Protein AF-A0AAD7DR30-F1 (afdb_monomer_lite)

pLDDT: mean 77.37, std 21.27, range [30.77, 96.94]

Sequence (152 aa):
MSRRKIGWQSLSQVSVSVSPSNRWGGRRESELGVVRLGVTQCRIGHCFTGEYYSQFVPSENVDCPCGEAFQTCEHLLRECPQYEDQRHVLEAVSRVISLPEILGTKEGITALAEFLETSGAFTKTGKPRRPLDLPFFEDEDEPEDSDDDGDG

Secondary structure (DSSP, 8-state):
----------------------TTTT--HHHHHHHHHHHHHHHHT-SSSHHHHHHH-TTS--S-TTS-SS--HHHHHHT-GGGHHHHHHHHTT-TT--HHHHHHSHHHHHHHHHHHHHH-TTSTTSSPPPP-----GGGSPPP---------

Organism: NCBI:txid1033252

Radius of gyration: 25.51 Å; chains: 1; bounding box: 116×46×48 Å

Structure (mmCIF, N/CA/C/O backbone):
data_AF-A0AAD7DR30-F1
#
_entry.id   AF-A0AAD7DR30-F1
#
loop_
_atom_site.group_PDB
_atom_site.id
_atom_site.type_symbol
_atom_site.label_atom_id
_atom_site.label_alt_id
_atom_site.label_comp_id
_atom_site.label_asym_id
_atom_site.label_entity_id
_atom_site.label_seq_id
_atom_site.pdbx_PDB_ins_code
_atom_site.Cartn_x
_atom_site.Cartn_y
_atom_site.Cartn_z
_atom_site.occupancy
_atom_site.B_iso_or_equiv
_atom_site.auth_seq_id
_atom_site.auth_comp_id
_atom_site.auth_asym_id
_atom_site.auth_atom_id
_atom_site.pdbx_PDB_model_num
ATOM 1 N N . MET A 1 1 ? -53.608 33.792 34.279 1.00 43.19 1 MET A N 1
ATOM 2 C CA . MET A 1 1 ? -53.120 33.631 32.891 1.00 43.19 1 MET A CA 1
ATOM 3 C C . MET A 1 1 ? -51.732 33.008 32.922 1.00 43.19 1 MET A C 1
ATOM 5 O O . MET A 1 1 ? -50.940 33.320 33.800 1.00 43.19 1 MET A O 1
ATOM 9 N N . SER A 1 2 ? -51.539 32.018 32.059 1.00 43.47 2 SER A N 1
ATOM 10 C CA . SER A 1 2 ? -50.636 30.874 32.211 1.00 43.47 2 SER A CA 1
ATOM 11 C C . SER A 1 2 ? -49.151 31.192 31.981 1.00 43.47 2 SER A C 1
ATOM 13 O O . SER A 1 2 ? -48.791 31.792 30.970 1.00 43.47 2 SER A O 1
ATOM 15 N N . ARG A 1 3 ? -48.286 30.729 32.898 1.00 41.59 3 ARG A N 1
ATOM 16 C CA . ARG A 1 3 ? -46.830 30.625 32.707 1.00 41.59 3 ARG A CA 1
ATOM 17 C C . ARG A 1 3 ? -46.555 29.410 31.817 1.00 41.59 3 ARG A C 1
ATOM 19 O O . ARG A 1 3 ? -46.785 28.282 32.246 1.00 41.59 3 ARG A O 1
ATOM 26 N N . ARG A 1 4 ? -46.061 29.617 30.593 1.00 45.84 4 ARG A N 1
ATOM 27 C CA . ARG A 1 4 ? -45.653 28.516 29.705 1.00 45.84 4 ARG A CA 1
ATOM 28 C C . ARG A 1 4 ? -44.224 28.081 30.030 1.00 45.84 4 ARG A C 1
ATOM 30 O O . ARG A 1 4 ? -43.289 28.867 29.931 1.00 45.84 4 ARG A O 1
ATOM 37 N N . LYS A 1 5 ? -44.100 26.828 30.467 1.00 41.34 5 LYS A N 1
ATOM 38 C CA . LYS A 1 5 ? -42.852 26.107 30.730 1.00 41.34 5 LYS A CA 1
ATOM 39 C C . LYS A 1 5 ? -42.252 25.586 29.411 1.00 41.34 5 LYS A C 1
ATOM 41 O O . LYS A 1 5 ? -42.970 24.998 28.613 1.00 41.34 5 LYS A O 1
ATOM 46 N N . ILE A 1 6 ? -40.955 25.861 29.237 1.00 40.88 6 ILE A N 1
ATOM 47 C CA . ILE A 1 6 ? -39.863 25.050 28.652 1.00 40.88 6 ILE A CA 1
ATOM 48 C C . ILE A 1 6 ? -40.205 23.766 27.872 1.00 40.88 6 ILE A C 1
ATOM 50 O O . ILE A 1 6 ? -40.886 22.880 28.374 1.00 40.88 6 ILE A O 1
ATOM 54 N N . GLY A 1 7 ? -39.541 23.609 26.721 1.00 31.97 7 GLY A N 1
ATOM 55 C CA . GLY A 1 7 ? -39.350 22.333 26.031 1.00 31.97 7 GLY A CA 1
ATOM 56 C C . GLY A 1 7 ? -38.048 22.344 25.227 1.00 31.97 7 GLY A C 1
ATOM 57 O O . GLY A 1 7 ? -38.059 22.658 24.042 1.00 31.97 7 GLY A O 1
ATOM 58 N N . TRP A 1 8 ? -36.926 22.042 25.884 1.00 33.72 8 TRP A N 1
ATOM 59 C CA . TRP A 1 8 ? -35.663 21.716 25.217 1.00 33.72 8 TRP A CA 1
ATOM 60 C C . TRP A 1 8 ? -35.778 20.281 24.710 1.00 33.72 8 TRP A C 1
ATOM 62 O O . TRP A 1 8 ? -35.872 19.353 25.513 1.00 33.72 8 TRP A O 1
ATOM 72 N N . GLN A 1 9 ? -35.841 20.094 23.393 1.00 44.81 9 GLN A N 1
ATOM 73 C CA . GLN A 1 9 ? -35.833 18.755 22.818 1.00 44.81 9 GLN A CA 1
ATOM 74 C C . GLN A 1 9 ? -34.397 18.233 22.791 1.00 44.81 9 GLN A C 1
ATOM 76 O O . GLN A 1 9 ? -33.482 18.862 22.265 1.00 44.81 9 GLN A O 1
ATOM 81 N N . SER A 1 10 ? -34.245 17.092 23.452 1.00 41.50 10 SER A N 1
ATOM 82 C CA . SER A 1 10 ? -33.048 16.278 23.579 1.00 41.50 10 SER A CA 1
ATOM 83 C C . SER A 1 10 ? -32.595 15.798 22.199 1.00 41.50 10 SER A C 1
ATOM 85 O O . SER A 1 10 ? -33.320 15.065 21.531 1.00 41.50 10 SER A O 1
ATOM 87 N N . LEU A 1 11 ? -31.398 16.209 21.773 1.00 41.94 11 LEU A N 1
ATOM 88 C CA . LEU A 1 11 ? -30.670 15.505 20.724 1.00 41.94 11 LEU A CA 1
ATOM 89 C C . LEU A 1 11 ? -29.967 14.327 21.391 1.00 41.94 11 LEU A C 1
ATOM 91 O O . LEU A 1 11 ? -29.045 14.492 22.192 1.00 41.94 11 LEU A O 1
ATOM 95 N N . SER A 1 12 ? -30.485 13.142 21.099 1.00 41.69 12 SER A N 1
ATOM 96 C CA . SER A 1 12 ? -29.926 11.852 21.463 1.00 41.69 12 SER A CA 1
ATOM 97 C C . SER A 1 12 ? -28.476 11.760 20.991 1.00 41.69 12 SER A C 1
ATOM 99 O O . SER A 1 12 ? -28.168 11.863 19.805 1.00 41.69 12 SER A O 1
ATOM 101 N N . GLN A 1 13 ? -27.580 11.563 21.954 1.00 37.16 13 GLN A N 1
ATOM 102 C CA . GLN A 1 13 ? -26.194 11.195 21.714 1.00 37.16 13 GLN A CA 1
ATOM 103 C C . GLN A 1 13 ? -26.173 9.839 21.005 1.00 37.16 13 GLN A C 1
ATOM 105 O O . GLN A 1 13 ? -26.559 8.823 21.581 1.00 37.16 13 GLN A O 1
ATOM 110 N N . VAL A 1 14 ? -25.723 9.818 19.752 1.00 36.53 14 VAL A N 1
ATOM 111 C CA . VAL A 1 14 ? -25.289 8.582 19.103 1.00 36.53 14 VAL A CA 1
ATOM 112 C C . VAL A 1 14 ? -23.902 8.283 19.662 1.00 36.53 14 VAL A C 1
ATOM 114 O O . VAL A 1 14 ? -22.917 8.913 19.285 1.00 36.53 14 VAL A O 1
ATOM 117 N N . SER A 1 15 ? -23.830 7.375 20.630 1.00 33.94 15 SER A N 1
ATOM 118 C CA . SER A 1 15 ? -22.567 6.887 21.173 1.00 33.94 15 SER A CA 1
ATOM 119 C C . SER A 1 15 ? -21.902 5.979 20.138 1.00 33.94 15 SER A C 1
ATOM 121 O O . SER A 1 15 ? -22.250 4.804 20.024 1.00 33.94 15 SER A O 1
ATOM 123 N N . VAL A 1 16 ? -20.959 6.521 19.368 1.00 37.06 16 VAL A N 1
ATOM 124 C CA . VAL A 1 16 ? -20.042 5.708 18.564 1.00 37.06 16 VAL A CA 1
ATOM 125 C C . VAL A 1 16 ? -19.016 5.131 19.533 1.00 37.06 16 VAL A C 1
ATOM 127 O O . VAL A 1 16 ? -18.155 5.841 20.049 1.00 37.06 16 VAL A O 1
ATOM 130 N N . SER A 1 17 ? -19.158 3.850 19.857 1.00 30.77 17 SER A N 1
ATOM 131 C CA . SER A 1 17 ? -18.206 3.122 20.689 1.00 30.77 17 SER A CA 1
ATOM 132 C C . SER A 1 17 ? -16.926 2.879 19.891 1.00 30.77 17 SER A C 1
ATOM 134 O O . SER A 1 17 ? -16.829 1.904 19.149 1.00 30.77 17 SER A O 1
ATOM 136 N N . VAL A 1 18 ? -15.947 3.771 20.028 1.00 41.69 18 VAL A N 1
ATOM 137 C CA . VAL A 1 18 ? -14.575 3.513 19.581 1.00 41.69 18 VAL A CA 1
ATOM 138 C C . VAL A 1 18 ? -13.897 2.696 20.677 1.00 41.69 18 VAL A C 1
ATOM 140 O O . VAL A 1 18 ? -13.653 3.195 21.775 1.00 41.69 18 VAL A O 1
ATOM 143 N N . SER A 1 19 ? -13.644 1.417 20.407 1.00 40.09 19 SER A N 1
ATOM 144 C CA . SER A 1 19 ? -12.843 0.568 21.287 1.00 40.09 19 SER A CA 1
ATOM 145 C C . SER A 1 19 ? -11.403 1.098 21.326 1.00 40.09 19 SER A C 1
ATOM 147 O O . SER A 1 19 ? -10.767 1.169 20.275 1.00 40.09 19 SER A O 1
ATOM 149 N N . PRO A 1 20 ? -10.841 1.444 22.499 1.00 39.66 20 PRO A N 1
ATOM 150 C CA . PRO A 1 20 ? -9.435 1.797 22.604 1.00 39.66 20 PRO A CA 1
ATOM 151 C C . PRO A 1 20 ? -8.626 0.500 22.570 1.00 39.66 20 PRO A C 1
ATOM 153 O O . PRO A 1 20 ? -8.438 -0.168 23.588 1.00 39.66 20 PRO A O 1
ATOM 156 N N . SER A 1 21 ? -8.164 0.097 21.390 1.00 43.03 21 SER A N 1
ATOM 157 C CA . SER A 1 21 ? -7.196 -0.987 21.272 1.00 43.03 21 SER A CA 1
ATOM 158 C C . SER A 1 21 ? -5.831 -0.487 21.751 1.00 43.03 21 SER A C 1
ATOM 160 O O . SER A 1 21 ? -4.967 -0.114 20.959 1.00 43.03 21 SER A O 1
ATOM 162 N N . ASN A 1 22 ? -5.599 -0.531 23.064 1.00 41.91 22 ASN A N 1
ATOM 163 C CA . ASN A 1 22 ? -4.266 -0.438 23.670 1.00 41.91 22 ASN A CA 1
ATOM 164 C C . ASN A 1 22 ? -3.448 -1.722 23.395 1.00 41.91 22 ASN A C 1
ATOM 166 O O . ASN A 1 22 ? -2.828 -2.295 24.285 1.00 41.91 22 ASN A O 1
ATOM 170 N N . ARG A 1 23 ? -3.432 -2.186 22.139 1.00 48.94 23 ARG A N 1
ATOM 171 C CA . ARG A 1 23 ? -2.705 -3.369 21.648 1.00 48.94 23 ARG A CA 1
ATOM 172 C C . ARG A 1 23 ? -1.251 -3.016 21.295 1.00 48.94 23 ARG A C 1
ATOM 174 O O . ARG A 1 23 ? -0.713 -3.453 20.290 1.00 48.94 23 ARG A O 1
ATOM 181 N N . TRP A 1 24 ? -0.616 -2.154 22.084 1.00 48.44 24 TRP A N 1
ATOM 182 C CA . TRP A 1 24 ? 0.794 -1.779 21.892 1.00 48.44 24 TRP A CA 1
ATOM 183 C C . TRP A 1 24 ? 1.658 -2.132 23.109 1.00 48.44 24 TRP A C 1
ATOM 185 O O . TRP A 1 24 ? 2.875 -2.184 22.987 1.00 48.44 24 TRP A O 1
ATOM 195 N N . GLY A 1 25 ? 1.048 -2.447 24.258 1.00 40.88 25 GLY A N 1
ATOM 196 C CA . GLY A 1 25 ? 1.732 -2.649 25.543 1.00 40.88 25 GLY A CA 1
ATOM 197 C C . GLY A 1 25 ? 2.497 -3.967 25.722 1.00 40.88 25 GLY A C 1
ATOM 198 O O . GLY A 1 25 ? 2.721 -4.364 26.858 1.00 40.88 25 GLY A O 1
ATOM 199 N N . GLY A 1 26 ? 2.873 -4.661 24.645 1.00 46.50 26 GLY A N 1
ATOM 200 C CA . GLY A 1 26 ? 3.580 -5.948 24.735 1.00 46.50 26 GLY A CA 1
ATOM 201 C C . GLY A 1 26 ? 4.488 -6.285 23.552 1.00 46.50 26 GLY A C 1
ATOM 202 O O . GLY A 1 26 ? 4.881 -7.439 23.418 1.00 46.50 26 GLY A O 1
ATOM 203 N N . ARG A 1 27 ? 4.793 -5.321 22.672 1.00 55.84 27 ARG A N 1
ATOM 204 C CA . ARG A 1 27 ? 5.638 -5.557 21.490 1.00 55.84 27 ARG A CA 1
ATOM 205 C C . ARG A 1 27 ? 7.107 -5.270 21.771 1.00 55.84 27 ARG A C 1
ATOM 207 O O . ARG A 1 27 ? 7.426 -4.317 22.478 1.00 55.84 27 ARG A O 1
ATOM 214 N N . ARG A 1 28 ? 7.990 -6.066 21.160 1.00 50.91 28 ARG A N 1
ATOM 215 C CA . ARG A 1 28 ? 9.426 -5.765 21.110 1.00 50.91 28 ARG A CA 1
ATOM 216 C C . ARG A 1 28 ? 9.640 -4.548 20.213 1.00 50.91 28 ARG A C 1
ATOM 218 O O . ARG A 1 28 ? 9.017 -4.424 19.161 1.00 50.91 28 ARG A O 1
ATOM 225 N N . GLU A 1 29 ? 10.526 -3.649 20.620 1.00 47.47 29 GLU A N 1
ATOM 226 C CA . GLU A 1 29 ? 10.793 -2.385 19.920 1.00 47.47 29 GLU A CA 1
ATOM 227 C C . GLU A 1 29 ? 11.233 -2.591 18.456 1.00 47.47 29 GLU A C 1
ATOM 229 O O . GLU A 1 29 ? 10.868 -1.816 17.570 1.00 47.47 29 GLU A O 1
ATOM 234 N N . SER A 1 30 ? 11.905 -3.711 18.174 1.00 48.28 30 SER A N 1
ATOM 235 C CA . SER A 1 30 ? 12.308 -4.134 16.828 1.00 48.28 30 SER A CA 1
ATOM 236 C C . SER A 1 30 ? 11.130 -4.417 15.881 1.00 48.28 30 SER A C 1
ATOM 238 O O . SER A 1 30 ? 11.215 -4.109 14.691 1.00 48.28 30 SER A O 1
ATOM 240 N N . GLU A 1 31 ? 10.006 -4.938 16.387 1.00 50.12 31 GLU A N 1
ATOM 241 C CA . GLU A 1 31 ? 8.788 -5.196 15.599 1.00 50.12 31 GLU A CA 1
ATOM 242 C C . GLU A 1 31 ? 8.057 -3.884 15.267 1.00 50.12 31 GLU A C 1
ATOM 244 O O . GLU A 1 31 ? 7.528 -3.713 14.167 1.00 50.12 31 GLU A O 1
ATOM 249 N N . LEU A 1 32 ? 8.117 -2.902 16.174 1.00 59.28 32 LEU A N 1
ATOM 250 C CA . LEU A 1 32 ? 7.584 -1.554 15.955 1.00 59.28 32 LEU A CA 1
ATOM 251 C C . LEU A 1 32 ? 8.415 -0.756 14.935 1.00 59.28 32 LEU A C 1
ATOM 253 O O . LEU A 1 32 ? 7.856 0.031 14.166 1.00 59.28 32 LEU A O 1
ATOM 257 N N . GLY A 1 33 ? 9.735 -0.968 14.897 1.00 61.00 33 GLY A N 1
ATOM 258 C CA . GLY A 1 33 ? 10.649 -0.270 13.988 1.00 61.00 33 GLY A CA 1
ATOM 259 C C . GLY A 1 33 ? 10.380 -0.553 12.506 1.00 61.00 33 GLY A C 1
ATOM 260 O O . GLY A 1 33 ? 10.335 0.371 11.693 1.00 61.00 33 GLY A O 1
ATOM 261 N N . VAL A 1 34 ? 10.130 -1.816 12.146 1.00 60.44 34 VAL A N 1
ATOM 262 C CA . VAL A 1 34 ? 9.906 -2.232 10.748 1.00 60.44 34 VAL A CA 1
ATOM 263 C C . VAL A 1 34 ? 8.564 -1.731 10.215 1.00 60.44 34 VAL A C 1
ATOM 265 O O . VAL A 1 34 ? 8.488 -1.241 9.087 1.00 60.44 34 VAL A O 1
ATOM 268 N N . VAL A 1 35 ? 7.511 -1.808 11.030 1.00 67.06 35 VAL A N 1
ATOM 269 C CA . VAL A 1 35 ? 6.176 -1.321 10.659 1.00 67.06 35 VAL A CA 1
ATOM 270 C C . VAL A 1 35 ? 6.188 0.201 10.492 1.00 67.06 35 VAL A C 1
ATOM 272 O O . VAL A 1 35 ? 5.663 0.731 9.511 1.00 67.06 35 VAL A O 1
ATOM 275 N N . ARG A 1 36 ? 6.878 0.917 11.390 1.00 75.62 36 ARG A N 1
ATOM 276 C CA . ARG A 1 36 ? 7.064 2.371 11.288 1.00 75.62 36 ARG A CA 1
ATOM 277 C C . ARG A 1 36 ? 7.852 2.771 10.039 1.00 75.62 36 ARG A C 1
ATOM 279 O O . ARG A 1 36 ? 7.515 3.767 9.390 1.00 75.62 36 ARG A O 1
ATOM 286 N N . LEU A 1 37 ? 8.872 1.991 9.679 1.00 81.44 37 LEU A N 1
ATOM 287 C CA . LEU A 1 37 ? 9.608 2.188 8.436 1.00 81.44 37 LEU A CA 1
ATOM 288 C C . LEU A 1 37 ? 8.689 1.980 7.228 1.00 81.44 37 LEU A C 1
ATOM 290 O O . LEU A 1 37 ? 8.637 2.858 6.375 1.00 81.44 37 LEU A O 1
ATOM 294 N N . GLY A 1 38 ? 7.913 0.892 7.185 1.00 85.31 38 GLY A N 1
ATOM 295 C CA . GLY A 1 38 ? 6.985 0.589 6.088 1.00 85.31 38 GLY A CA 1
ATOM 296 C C . GLY A 1 38 ? 5.975 1.707 5.813 1.00 85.31 38 GLY A C 1
ATOM 297 O O . GLY A 1 38 ? 5.814 2.121 4.667 1.00 85.31 38 GLY A O 1
ATOM 2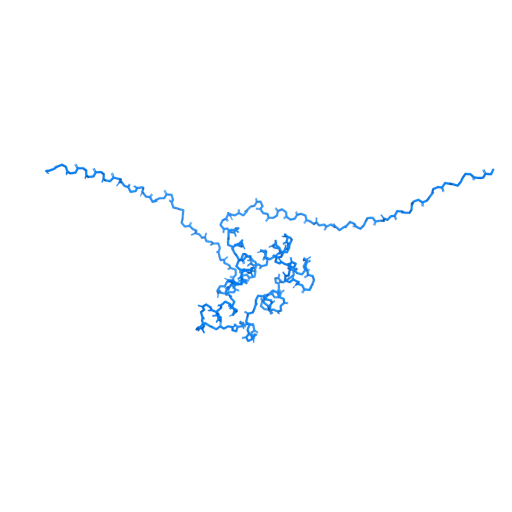98 N N . VAL A 1 39 ? 5.371 2.273 6.863 1.00 90.56 39 VAL A N 1
ATOM 299 C CA . VAL A 1 39 ? 4.485 3.446 6.739 1.00 90.56 39 VAL A CA 1
ATOM 300 C C . VAL A 1 39 ? 5.228 4.639 6.136 1.00 90.56 39 VAL A C 1
ATOM 302 O O . VAL A 1 39 ? 4.713 5.312 5.244 1.00 90.56 39 VAL A O 1
ATOM 305 N N . THR A 1 40 ? 6.443 4.913 6.614 1.00 91.38 40 THR A N 1
ATOM 306 C CA . THR A 1 40 ? 7.252 6.034 6.116 1.00 91.38 40 THR A CA 1
ATOM 307 C C . THR A 1 40 ? 7.581 5.847 4.639 1.00 91.38 40 THR A C 1
ATOM 309 O O . THR A 1 40 ? 7.333 6.762 3.860 1.00 91.38 40 THR A O 1
ATOM 312 N N . GLN A 1 41 ? 8.052 4.656 4.249 1.00 90.88 41 GLN A N 1
ATOM 313 C CA . GLN A 1 41 ? 8.356 4.310 2.857 1.00 90.88 41 GLN A CA 1
ATOM 314 C C . GLN A 1 41 ? 7.125 4.476 1.955 1.00 90.88 41 GLN A C 1
ATOM 316 O O . GLN A 1 41 ? 7.248 5.024 0.861 1.00 90.88 41 GLN A O 1
ATOM 321 N N . CYS A 1 42 ? 5.935 4.096 2.437 1.00 90.94 42 CYS A N 1
ATOM 322 C CA . CYS A 1 42 ? 4.687 4.227 1.681 1.00 90.94 42 CYS A CA 1
ATOM 323 C C . CYS A 1 42 ? 4.357 5.688 1.378 1.00 90.94 42 CYS A C 1
ATOM 325 O O . CYS A 1 42 ? 3.909 6.003 0.279 1.00 90.94 42 CYS A O 1
ATOM 327 N N . ARG A 1 43 ? 4.610 6.592 2.329 1.00 91.44 43 ARG A N 1
ATOM 328 C CA . ARG A 1 43 ? 4.342 8.027 2.155 1.00 91.44 43 ARG A CA 1
ATOM 329 C C . ARG A 1 43 ? 5.288 8.703 1.170 1.00 91.44 43 ARG A C 1
ATOM 331 O O . ARG A 1 43 ? 4.890 9.679 0.546 1.00 91.44 43 ARG A O 1
ATOM 338 N N . ILE A 1 44 ? 6.521 8.217 1.059 1.00 90.31 44 ILE A N 1
ATOM 339 C CA . ILE A 1 44 ? 7.543 8.802 0.179 1.00 90.31 44 ILE A CA 1
ATOM 340 C C . ILE A 1 44 ? 7.706 8.042 -1.145 1.00 90.31 44 ILE A C 1
ATOM 342 O O . ILE A 1 44 ? 8.545 8.423 -1.950 1.00 90.31 44 ILE A O 1
ATOM 346 N N . GLY A 1 45 ? 6.936 6.973 -1.378 1.00 87.88 45 GLY A N 1
ATOM 347 C CA . GLY A 1 45 ? 7.026 6.174 -2.606 1.00 87.88 45 GLY A CA 1
ATOM 348 C C . GLY A 1 45 ? 8.277 5.291 -2.700 1.00 87.88 45 GLY A C 1
ATOM 349 O O . GLY A 1 45 ? 8.672 4.903 -3.793 1.00 87.88 45 GLY A O 1
ATOM 350 N N . HIS A 1 46 ? 8.903 4.954 -1.570 1.00 90.25 46 HIS A N 1
ATOM 351 C CA . HIS A 1 46 ? 10.093 4.090 -1.507 1.00 90.25 46 HIS A CA 1
ATOM 352 C C . HIS A 1 46 ? 9.773 2.663 -1.020 1.00 90.25 46 HIS A C 1
ATOM 354 O O . HIS A 1 46 ? 10.615 1.941 -0.484 1.00 90.25 46 HIS A O 1
ATOM 360 N N . CYS A 1 47 ? 8.523 2.240 -1.185 1.00 90.00 47 CYS A N 1
ATOM 361 C CA . CYS A 1 47 ? 8.119 0.857 -0.970 1.00 90.00 47 CYS A CA 1
ATOM 362 C C . CYS A 1 47 ? 8.613 -0.050 -2.101 1.00 90.00 47 CYS A C 1
ATOM 364 O O . CYS A 1 47 ? 8.850 0.416 -3.207 1.00 90.00 47 CYS A O 1
ATOM 366 N N . PHE A 1 48 ? 8.709 -1.360 -1.851 1.00 91.25 48 PHE A N 1
ATOM 367 C CA . PHE A 1 48 ? 8.964 -2.341 -2.912 1.00 91.25 48 PHE A CA 1
ATOM 368 C C . PHE A 1 48 ? 7.717 -2.495 -3.801 1.00 91.25 48 PHE A C 1
ATOM 370 O O . PHE A 1 48 ? 6.927 -3.419 -3.613 1.00 91.25 48 PHE A O 1
ATOM 377 N N . THR A 1 49 ? 7.515 -1.535 -4.704 1.00 93.50 49 THR A N 1
ATOM 378 C CA . THR A 1 49 ? 6.423 -1.466 -5.683 1.00 93.50 49 THR A CA 1
ATOM 379 C C . THR A 1 49 ? 6.969 -1.294 -7.100 1.00 93.50 49 THR A C 1
ATOM 381 O O . THR A 1 49 ? 8.130 -0.924 -7.293 1.00 93.50 49 THR A O 1
ATOM 384 N N . GLY A 1 50 ? 6.114 -1.496 -8.102 1.00 93.00 50 GLY A N 1
ATOM 385 C CA . GLY A 1 50 ? 6.421 -1.204 -9.503 1.00 93.00 50 GLY A CA 1
ATOM 386 C C . GLY A 1 50 ? 6.799 0.262 -9.732 1.00 93.00 50 GLY A C 1
ATOM 387 O O . GLY A 1 50 ? 7.740 0.538 -10.473 1.00 93.00 50 GLY A O 1
ATOM 388 N N . GLU A 1 51 ? 6.159 1.202 -9.025 1.00 93.75 51 GLU A N 1
ATOM 389 C CA . GLU A 1 51 ? 6.536 2.627 -9.044 1.00 93.75 51 GLU A CA 1
ATOM 390 C C . GLU A 1 51 ? 7.998 2.846 -8.636 1.00 93.75 51 GLU A C 1
ATOM 392 O O . GLU A 1 51 ? 8.722 3.577 -9.317 1.00 93.75 51 GLU A O 1
ATOM 397 N N . TYR A 1 52 ? 8.450 2.180 -7.571 1.00 94.44 52 TYR A N 1
ATOM 398 C CA . TYR A 1 52 ? 9.841 2.236 -7.127 1.00 94.44 52 TYR A CA 1
ATOM 399 C C . TYR A 1 52 ? 10.778 1.576 -8.143 1.00 94.44 52 TYR A C 1
ATOM 401 O O . TYR A 1 52 ? 11.779 2.173 -8.544 1.00 94.44 52 TYR A O 1
ATOM 409 N N . TYR A 1 53 ? 10.455 0.368 -8.607 1.00 95.06 53 TYR A N 1
ATOM 410 C CA . TYR A 1 53 ? 11.310 -0.354 -9.549 1.00 95.06 53 TYR A CA 1
ATOM 411 C C . TYR A 1 53 ? 11.466 0.381 -10.880 1.00 95.06 53 TYR A C 1
ATOM 413 O O . TYR A 1 53 ? 12.589 0.528 -11.354 1.00 95.06 53 TYR A O 1
ATOM 421 N N . SER A 1 54 ? 10.395 0.965 -11.419 1.00 94.38 54 SER A N 1
ATOM 422 C CA . SER A 1 54 ? 10.457 1.748 -12.660 1.00 94.38 54 SER A CA 1
ATOM 423 C C . SER A 1 54 ? 11.434 2.931 -12.602 1.00 94.38 54 SER A C 1
ATOM 425 O O . SER A 1 54 ? 11.987 3.319 -13.629 1.00 94.38 54 SER A O 1
ATOM 427 N N . GLN A 1 55 ? 11.667 3.489 -11.410 1.00 94.00 55 GLN A N 1
ATOM 428 C CA . GLN A 1 55 ? 12.502 4.674 -11.209 1.00 94.00 55 GLN A CA 1
ATOM 429 C C . GLN A 1 55 ? 13.925 4.320 -10.775 1.00 94.00 55 GLN A C 1
ATOM 431 O O . GLN A 1 55 ? 14.888 4.899 -11.275 1.00 94.00 55 GLN A O 1
ATOM 436 N N . PHE A 1 56 ? 14.063 3.384 -9.835 1.00 93.69 56 PHE A N 1
ATOM 437 C CA . PHE A 1 56 ? 15.329 3.126 -9.147 1.00 93.69 56 PHE A CA 1
ATOM 438 C C . PHE A 1 56 ? 15.994 1.814 -9.562 1.00 93.69 56 PHE A C 1
ATOM 440 O O . PHE A 1 56 ? 17.210 1.689 -9.422 1.00 93.69 56 PHE A O 1
ATOM 447 N N . VAL A 1 57 ? 15.233 0.843 -10.082 1.00 93.31 57 VAL A N 1
ATOM 448 C CA . VAL A 1 57 ? 15.764 -0.453 -10.536 1.00 93.31 57 VAL A CA 1
ATOM 449 C C . VAL A 1 57 ? 15.045 -0.917 -11.816 1.00 93.31 57 VAL A C 1
ATOM 451 O O . VAL A 1 57 ? 14.324 -1.913 -11.782 1.00 93.31 57 VAL A O 1
ATOM 454 N N . PRO A 1 58 ? 15.226 -0.240 -12.970 1.00 92.75 58 PRO A N 1
ATOM 455 C CA . PRO A 1 58 ? 14.404 -0.476 -14.168 1.00 92.75 58 PRO A CA 1
ATOM 456 C C . PRO A 1 58 ? 14.538 -1.875 -14.792 1.00 92.75 58 PRO A C 1
ATOM 458 O O . PRO A 1 58 ? 13.820 -2.208 -15.730 1.00 92.75 58 PRO A O 1
ATOM 461 N N . SER A 1 59 ? 15.488 -2.682 -14.311 1.00 94.94 59 SER A N 1
ATOM 462 C CA . SER A 1 59 ? 15.647 -4.088 -14.685 1.00 94.94 59 SER A CA 1
ATOM 463 C C . SER A 1 59 ? 14.684 -5.035 -13.960 1.00 94.94 59 SER A C 1
ATOM 465 O O . SER A 1 59 ? 14.553 -6.182 -14.377 1.00 94.94 59 SER A O 1
ATOM 467 N N . GLU A 1 60 ? 14.075 -4.604 -12.854 1.00 94.00 60 GLU A N 1
ATOM 468 C CA . GLU A 1 60 ? 13.108 -5.398 -12.089 1.00 94.00 60 GLU A CA 1
ATOM 469 C C . GLU A 1 60 ? 11.714 -5.334 -12.730 1.00 94.00 60 GLU A C 1
ATOM 471 O O . GLU A 1 60 ? 11.352 -4.362 -13.395 1.00 94.00 60 GLU A O 1
ATOM 476 N N . ASN A 1 61 ? 10.921 -6.388 -12.527 1.00 93.38 61 ASN A N 1
ATOM 477 C CA . ASN A 1 61 ? 9.547 -6.444 -13.020 1.00 93.38 61 ASN A CA 1
ATOM 478 C C . ASN A 1 61 ? 8.653 -5.473 -12.214 1.00 93.38 61 ASN A C 1
ATOM 480 O O . ASN A 1 61 ? 8.754 -5.395 -10.989 1.00 93.38 61 ASN A O 1
ATOM 484 N N . VAL A 1 62 ? 7.798 -4.722 -12.917 1.00 96.19 62 VAL A N 1
ATOM 485 C CA . VAL A 1 62 ? 6.901 -3.703 -12.336 1.00 96.19 62 VAL A CA 1
ATOM 486 C C . VAL A 1 62 ? 5.445 -4.164 -12.211 1.00 96.19 62 VAL A C 1
ATOM 488 O O . VAL A 1 62 ? 4.630 -3.460 -11.607 1.00 96.19 62 VAL A O 1
ATOM 491 N N . ASP A 1 63 ? 5.125 -5.326 -12.772 1.00 95.75 63 ASP A N 1
ATOM 492 C CA . ASP A 1 63 ? 3.816 -5.955 -12.720 1.00 95.75 63 ASP A CA 1
ATOM 493 C C . ASP A 1 63 ? 3.533 -6.427 -11.290 1.00 95.75 63 ASP A C 1
ATOM 495 O O . ASP A 1 63 ? 4.411 -6.855 -10.532 1.00 95.75 63 ASP A O 1
ATOM 499 N N . CYS A 1 64 ? 2.267 -6.387 -10.900 1.00 94.00 64 CYS A N 1
ATOM 500 C CA . CYS A 1 64 ? 1.839 -6.980 -9.652 1.00 94.00 64 CYS A CA 1
ATOM 501 C C . CYS A 1 64 ? 1.655 -8.498 -9.82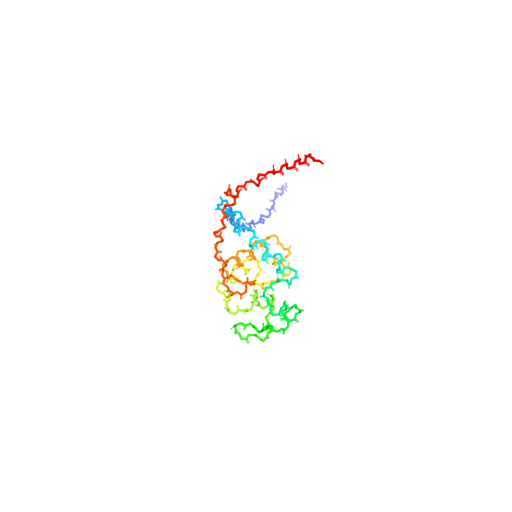8 1.00 94.00 64 CYS A C 1
ATOM 503 O O . CYS A 1 64 ? 1.056 -8.930 -10.814 1.00 94.00 64 CYS A O 1
ATOM 505 N N . PRO A 1 65 ? 2.037 -9.332 -8.840 1.00 91.94 65 PRO A N 1
ATOM 506 C CA . PRO A 1 65 ? 1.765 -10.772 -8.878 1.00 91.94 65 PRO A CA 1
ATOM 507 C C . PRO A 1 65 ? 0.281 -11.146 -9.017 1.00 91.94 65 PRO A C 1
ATOM 509 O O . PRO A 1 65 ? -0.029 -12.275 -9.391 1.00 91.94 65 PRO A O 1
ATOM 512 N N . CYS A 1 66 ? -0.641 -10.220 -8.727 1.00 93.75 66 CYS A N 1
ATOM 513 C CA . CYS A 1 66 ? -2.075 -10.408 -8.945 1.00 93.75 66 CYS A CA 1
ATOM 514 C C . CYS A 1 66 ? -2.495 -10.338 -10.430 1.00 93.75 66 CYS A C 1
ATOM 516 O O . CYS A 1 66 ? -3.642 -10.654 -10.738 1.00 93.75 66 CYS A O 1
ATOM 518 N N . GLY A 1 67 ? -1.594 -9.933 -11.333 1.00 94.38 67 GLY A N 1
ATOM 519 C CA . GLY A 1 67 ? -1.839 -9.780 -12.770 1.00 94.38 67 GLY A CA 1
ATOM 520 C C . GLY A 1 67 ? -1.993 -8.334 -13.253 1.00 94.38 67 GLY A C 1
ATOM 521 O O . GLY A 1 67 ? -2.106 -8.123 -14.458 1.00 94.38 67 GLY A O 1
ATOM 522 N N . GLU A 1 68 ? -1.987 -7.344 -12.355 1.00 96.06 68 GLU A N 1
ATOM 523 C CA . GLU A 1 68 ? -1.991 -5.926 -12.737 1.00 96.06 68 GLU A CA 1
ATOM 524 C C . GLU A 1 68 ? -0.662 -5.542 -13.402 1.00 96.06 68 GLU A C 1
ATOM 526 O O . GLU A 1 68 ? 0.403 -5.866 -12.880 1.00 96.06 68 GLU A O 1
ATOM 531 N N . ALA A 1 69 ? -0.702 -4.820 -14.523 1.00 95.62 69 ALA A N 1
ATOM 532 C CA . ALA A 1 69 ? 0.504 -4.505 -15.301 1.00 95.62 69 ALA A CA 1
ATOM 533 C C . ALA A 1 69 ? 1.413 -3.460 -14.633 1.00 95.62 69 ALA A C 1
ATOM 535 O O . ALA A 1 69 ? 2.557 -3.267 -15.033 1.00 95.62 69 ALA A O 1
ATOM 536 N N . PHE A 1 70 ? 0.907 -2.733 -13.635 1.00 95.44 70 PHE A N 1
ATOM 537 C CA . PHE A 1 70 ? 1.710 -1.751 -12.924 1.00 95.44 70 PHE A CA 1
ATOM 538 C C . PHE A 1 70 ? 1.337 -1.680 -11.450 1.00 95.44 70 PHE A C 1
ATOM 540 O O . PHE A 1 70 ? 0.241 -1.270 -11.067 1.00 95.44 70 PHE A O 1
ATOM 547 N N . GLN A 1 71 ? 2.276 -2.080 -10.601 1.00 94.38 71 GLN A N 1
ATOM 548 C CA . GLN A 1 71 ? 2.071 -2.124 -9.165 1.00 94.38 71 GLN A CA 1
ATOM 549 C C . GLN A 1 71 ? 2.273 -0.739 -8.530 1.00 94.38 71 GLN A C 1
ATOM 551 O O . GLN A 1 71 ? 3.405 -0.307 -8.302 1.00 94.38 71 GLN A O 1
ATOM 556 N N . THR A 1 72 ? 1.171 -0.081 -8.169 1.00 93.50 72 THR A N 1
ATOM 557 C CA . THR A 1 72 ? 1.173 1.196 -7.433 1.00 93.50 72 THR A CA 1
ATOM 558 C C . THR A 1 72 ? 0.823 1.020 -5.957 1.00 93.50 72 THR A C 1
ATOM 560 O O . THR A 1 72 ? 0.192 0.034 -5.560 1.00 93.50 72 THR A O 1
ATOM 563 N N . CYS A 1 73 ? 1.189 1.995 -5.120 1.00 92.62 73 CYS A N 1
ATOM 564 C CA . CYS A 1 73 ? 0.706 2.051 -3.735 1.00 92.62 73 CYS A CA 1
ATOM 565 C C . CYS A 1 73 ? -0.829 2.065 -3.666 1.00 92.62 73 CYS A C 1
ATOM 567 O O . CYS A 1 73 ? -1.414 1.397 -2.813 1.00 92.62 73 CYS A O 1
ATOM 569 N N . GLU A 1 74 ? -1.481 2.791 -4.577 1.00 93.56 74 GLU A N 1
ATOM 570 C CA . GLU A 1 74 ? -2.940 2.861 -4.650 1.00 93.56 74 GLU A CA 1
ATOM 571 C C . GLU A 1 74 ? -3.561 1.492 -4.931 1.00 93.56 74 GLU A C 1
ATOM 573 O O . GLU A 1 74 ? -4.417 1.043 -4.168 1.00 93.56 74 GLU A O 1
ATOM 578 N N . HIS A 1 75 ? -3.065 0.795 -5.955 1.00 95.31 75 HIS A N 1
ATOM 579 C CA . HIS A 1 75 ? -3.517 -0.545 -6.301 1.00 95.31 75 HIS A CA 1
ATOM 580 C C . HIS A 1 75 ? -3.386 -1.491 -5.102 1.00 95.31 75 HIS A C 1
ATOM 582 O O . HIS A 1 75 ? -4.348 -2.156 -4.721 1.00 95.31 75 HIS A O 1
ATOM 588 N N . LEU A 1 76 ? -2.221 -1.524 -4.446 1.00 95.00 76 LEU A N 1
ATOM 589 C CA . LEU A 1 76 ? -1.985 -2.437 -3.324 1.00 95.00 76 LEU A CA 1
ATOM 590 C C . LEU A 1 76 ? -2.920 -2.165 -2.137 1.00 95.00 76 LEU A C 1
ATOM 592 O O . LEU A 1 76 ? -3.440 -3.111 -1.543 1.00 95.00 76 LEU A O 1
ATOM 596 N N . LEU A 1 77 ? -3.189 -0.893 -1.829 1.00 95.25 77 LEU A N 1
ATOM 597 C CA . LEU A 1 77 ? -4.046 -0.505 -0.706 1.00 95.25 77 LEU A CA 1
ATOM 598 C C . LEU A 1 77 ? -5.545 -0.595 -1.010 1.00 95.25 77 LEU A C 1
ATOM 600 O O . LEU A 1 77 ? -6.316 -0.867 -0.088 1.00 95.25 77 LEU A O 1
ATOM 604 N N . ARG A 1 78 ? -5.978 -0.411 -2.265 1.00 95.81 78 ARG A N 1
ATOM 605 C CA . ARG A 1 78 ? -7.408 -0.299 -2.623 1.00 95.81 78 ARG A CA 1
ATOM 606 C C . ARG A 1 78 ? -7.975 -1.480 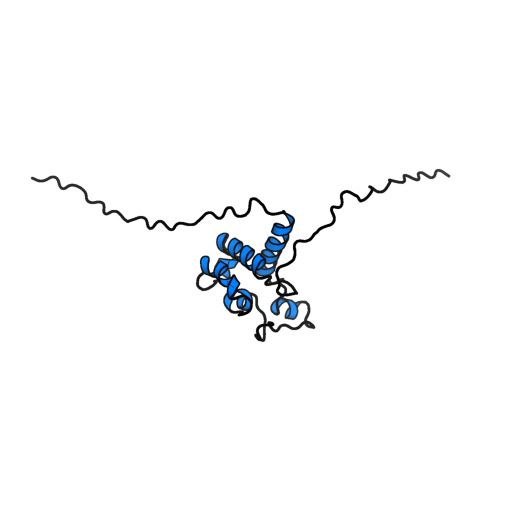-3.406 1.00 95.81 78 ARG A C 1
ATOM 608 O O . ARG A 1 78 ? -9.127 -1.833 -3.188 1.00 95.81 78 ARG A O 1
ATOM 615 N N . GLU A 1 79 ? -7.187 -2.097 -4.281 1.00 95.50 79 GLU A N 1
ATOM 616 C CA . GLU A 1 79 ? -7.720 -2.958 -5.350 1.00 95.50 79 GLU A CA 1
ATOM 617 C C . GLU A 1 79 ? -7.112 -4.362 -5.372 1.00 95.50 79 GLU A C 1
ATOM 619 O O . GLU A 1 79 ? -7.797 -5.324 -5.702 1.00 95.50 79 GLU A O 1
ATOM 624 N N . CYS A 1 80 ? -5.839 -4.504 -4.993 1.00 96.69 80 CYS A N 1
ATOM 625 C CA . CYS A 1 80 ? -5.065 -5.724 -5.196 1.00 96.69 80 CYS A CA 1
ATOM 626 C C . CYS A 1 80 ? -5.702 -6.949 -4.516 1.00 96.69 80 CYS A C 1
ATOM 628 O O . CYS A 1 80 ? -5.702 -7.001 -3.281 1.00 96.69 80 CYS A O 1
ATOM 630 N N . PRO A 1 81 ? -6.170 -7.962 -5.271 1.00 96.25 81 PRO A N 1
ATOM 631 C CA . PRO A 1 81 ? -6.834 -9.140 -4.702 1.00 96.25 81 PRO A CA 1
ATOM 632 C C . PRO A 1 81 ? -5.971 -9.908 -3.695 1.00 96.25 81 PRO A C 1
ATOM 634 O O . PRO A 1 81 ? -6.485 -10.542 -2.783 1.00 96.25 81 PRO A O 1
ATOM 637 N N . GLN A 1 82 ? -4.642 -9.808 -3.811 1.00 94.50 82 GLN A N 1
ATOM 638 C CA . GLN A 1 82 ? -3.699 -10.457 -2.898 1.00 94.50 82 GLN A CA 1
ATOM 639 C C . GLN A 1 82 ? -3.868 -10.021 -1.433 1.00 94.50 82 GLN A C 1
ATOM 641 O O . GLN A 1 82 ? -3.487 -10.766 -0.533 1.00 94.50 82 GLN A O 1
ATOM 646 N N . TYR A 1 83 ? -4.414 -8.826 -1.196 1.00 95.56 83 TYR A N 1
ATOM 647 C CA . TYR A 1 83 ? -4.562 -8.251 0.141 1.00 95.56 83 TYR A CA 1
ATOM 648 C C . TYR A 1 83 ? -6.018 -7.995 0.533 1.00 95.56 83 TYR A C 1
ATOM 650 O O . TYR A 1 83 ? -6.276 -7.215 1.449 1.00 95.56 83 TYR A O 1
ATOM 658 N N . GLU A 1 84 ? -6.973 -8.611 -0.169 1.00 95.50 84 GLU A N 1
ATOM 659 C CA . GLU A 1 84 ? -8.406 -8.461 0.103 1.00 95.50 84 GLU A CA 1
ATOM 660 C C . GLU A 1 84 ? -8.743 -8.823 1.556 1.00 95.50 84 GLU A C 1
ATOM 662 O O . GLU A 1 84 ? -9.368 -8.029 2.260 1.00 95.50 84 GLU A O 1
ATOM 667 N N . ASP A 1 85 ? -8.217 -9.949 2.044 1.00 95.06 85 ASP A N 1
ATOM 668 C CA . ASP A 1 85 ? -8.475 -10.442 3.399 1.00 95.06 85 ASP A CA 1
ATOM 669 C C . ASP A 1 85 ? -8.028 -9.461 4.489 1.00 95.06 85 ASP A C 1
ATOM 671 O O . ASP A 1 85 ? -8.680 -9.350 5.522 1.00 95.06 85 ASP A O 1
ATOM 675 N N . GLN A 1 86 ? -6.927 -8.732 4.288 1.00 95.94 86 GLN A N 1
ATOM 676 C CA . GLN A 1 86 ? -6.383 -7.776 5.260 1.00 95.94 86 GLN A CA 1
ATOM 677 C C . GLN A 1 86 ? -6.948 -6.361 5.074 1.00 95.94 86 GLN A C 1
ATOM 679 O O . GLN A 1 86 ? -6.813 -5.522 5.968 1.00 95.94 86 GLN A O 1
ATOM 684 N N . ARG A 1 87 ? -7.600 -6.075 3.938 1.00 96.25 87 ARG A N 1
ATOM 685 C CA . ARG A 1 87 ? -8.076 -4.730 3.574 1.00 96.25 87 ARG A CA 1
ATOM 686 C C . ARG A 1 87 ? -9.116 -4.175 4.546 1.00 96.25 87 ARG A C 1
ATOM 688 O O . ARG A 1 87 ? -9.167 -2.961 4.742 1.00 96.25 87 ARG A O 1
ATOM 695 N N . HIS A 1 88 ? -9.870 -5.044 5.220 1.00 95.81 88 HIS A N 1
ATOM 696 C CA . HIS A 1 88 ? -10.886 -4.662 6.208 1.00 95.81 88 HIS A CA 1
ATOM 697 C C . HIS A 1 88 ? -10.356 -3.707 7.298 1.00 95.81 88 HIS A C 1
ATOM 699 O O . HIS A 1 88 ? -11.102 -2.866 7.799 1.00 95.81 88 HIS A O 1
ATOM 705 N N . VAL A 1 89 ? -9.063 -3.795 7.642 1.00 96.06 89 VAL A N 1
ATOM 706 C CA . VAL A 1 89 ? -8.411 -2.897 8.612 1.00 96.06 89 VAL A CA 1
ATOM 707 C C . VAL A 1 89 ? -8.390 -1.450 8.105 1.00 96.06 89 VAL A C 1
ATOM 709 O O . VAL A 1 89 ? -8.639 -0.517 8.866 1.00 96.06 89 VAL A O 1
ATOM 712 N N . LEU A 1 90 ? -8.143 -1.250 6.807 1.00 96.94 90 LEU A N 1
ATOM 713 C CA . LEU A 1 90 ? -8.163 0.069 6.170 1.00 96.94 90 LEU A CA 1
ATOM 714 C C . LEU A 1 90 ? -9.601 0.571 5.984 1.00 96.94 90 LEU A C 1
ATOM 716 O O . LEU A 1 90 ? -9.882 1.745 6.230 1.00 96.94 90 LEU A O 1
ATOM 720 N N . GLU A 1 91 ? -10.518 -0.319 5.599 1.00 96.75 91 GLU A N 1
ATOM 721 C CA . GLU A 1 91 ? -11.940 -0.004 5.387 1.00 96.75 91 GLU A CA 1
ATOM 722 C C . GLU A 1 91 ? -12.648 0.460 6.665 1.00 96.75 91 GLU A C 1
ATOM 724 O O . GLU A 1 91 ? -13.572 1.277 6.602 1.00 96.75 91 GLU A O 1
ATOM 729 N N . ALA A 1 92 ? -12.193 -0.021 7.826 1.00 95.38 92 ALA A N 1
ATOM 730 C CA . ALA A 1 92 ? -12.677 0.416 9.130 1.00 95.38 92 ALA A CA 1
ATOM 731 C C . ALA A 1 92 ? -12.405 1.908 9.398 1.00 95.38 92 ALA A C 1
ATOM 733 O O . ALA A 1 92 ? -13.172 2.543 10.123 1.00 95.38 92 ALA A O 1
ATOM 734 N N . VAL A 1 93 ? -11.343 2.468 8.805 1.00 95.75 93 VAL A N 1
ATOM 735 C CA . VAL A 1 93 ? -11.021 3.901 8.884 1.00 95.75 93 VAL A CA 1
ATOM 736 C C . VAL A 1 93 ? -11.646 4.662 7.718 1.00 95.75 93 VAL A C 1
ATOM 738 O O . VAL A 1 93 ? -12.306 5.672 7.933 1.00 95.75 93 VAL A O 1
ATOM 741 N N . SER A 1 94 ? -11.484 4.164 6.491 1.00 95.88 94 SER A N 1
ATOM 742 C CA . SER A 1 94 ? -11.955 4.825 5.273 1.00 95.88 94 SER A CA 1
ATOM 743 C C . SER A 1 94 ? -12.631 3.818 4.347 1.00 95.88 94 SER A C 1
ATOM 745 O O . SER A 1 94 ? -11.962 3.029 3.685 1.00 95.88 94 SER A O 1
ATOM 747 N N . ARG A 1 95 ? -13.967 3.867 4.239 1.00 91.75 95 ARG A N 1
ATOM 748 C CA . ARG A 1 95 ? -14.755 2.905 3.434 1.00 91.75 95 ARG A CA 1
ATOM 749 C C . ARG A 1 95 ? -14.364 2.843 1.956 1.00 91.75 95 ARG A C 1
ATOM 751 O O . ARG A 1 95 ? -14.559 1.819 1.321 1.00 91.75 95 ARG A O 1
ATOM 758 N N . VAL A 1 96 ? -13.873 3.950 1.400 1.00 92.81 96 VAL A N 1
ATOM 759 C CA . VAL A 1 96 ? -13.400 4.034 0.003 1.00 92.81 96 VAL A CA 1
ATOM 760 C C . VAL A 1 96 ? -11.871 3.994 -0.104 1.00 92.81 96 VAL A C 1
ATOM 762 O O . VAL A 1 96 ? -11.338 4.132 -1.206 1.00 92.81 96 VAL A O 1
ATOM 765 N N . ILE A 1 97 ? -11.186 3.822 1.035 1.00 95.31 97 ILE A N 1
ATOM 766 C CA . ILE A 1 97 ? -9.730 3.786 1.207 1.00 95.31 97 ILE A CA 1
ATOM 767 C C . ILE A 1 97 ? -9.077 5.000 0.539 1.00 95.31 97 ILE A C 1
ATOM 769 O O . ILE A 1 97 ? -8.357 4.914 -0.454 1.00 95.31 97 ILE A O 1
ATOM 773 N N . SER A 1 98 ? -9.385 6.177 1.079 1.00 95.38 98 SER A N 1
ATOM 774 C CA . SER A 1 98 ? -8.815 7.444 0.628 1.00 95.38 98 SER A CA 1
ATOM 775 C C . SER A 1 98 ? -7.342 7.547 1.039 1.00 95.38 98 SER A C 1
ATOM 777 O O . SER A 1 98 ? -7.034 7.628 2.226 1.00 95.38 98 SER A O 1
ATOM 779 N N . LEU A 1 99 ? -6.418 7.591 0.073 1.00 94.06 99 LEU A N 1
ATOM 780 C CA . LEU A 1 99 ? -4.977 7.747 0.332 1.00 94.06 99 LEU A CA 1
ATOM 781 C C . LEU A 1 99 ? -4.642 8.952 1.237 1.00 94.06 99 LEU A C 1
ATOM 783 O O . LEU A 1 99 ? -3.894 8.761 2.195 1.00 94.06 99 LEU A O 1
ATOM 787 N N . PRO A 1 100 ? -5.200 10.164 1.024 1.00 95.12 100 PRO A N 1
ATOM 788 C CA . PRO A 1 100 ? -4.983 11.290 1.936 1.00 95.12 100 PRO A CA 1
ATOM 789 C C . PRO A 1 100 ? -5.397 11.008 3.384 1.00 95.12 100 PRO A C 1
ATOM 791 O O . PRO A 1 100 ? -4.750 11.481 4.314 1.00 95.12 100 PRO A O 1
ATOM 794 N N . GLU A 1 101 ? -6.461 10.234 3.588 1.00 95.56 101 GLU A N 1
ATOM 795 C CA . GLU A 1 101 ? -6.951 9.877 4.918 1.00 95.56 101 GLU A CA 1
ATOM 796 C C . GLU A 1 101 ? -6.060 8.811 5.563 1.00 95.56 101 GLU A C 1
ATOM 798 O O . GLU A 1 101 ? -5.582 9.000 6.683 1.00 95.56 101 GLU A O 1
ATOM 803 N N . ILE A 1 102 ? -5.758 7.737 4.826 1.00 96.69 102 ILE A N 1
ATOM 804 C CA . ILE A 1 102 ? -4.908 6.633 5.286 1.00 96.69 102 ILE A CA 1
ATOM 805 C C . ILE A 1 102 ? -3.480 7.111 5.592 1.00 96.69 102 ILE A C 1
ATOM 807 O O . ILE A 1 102 ? -2.901 6.728 6.603 1.00 96.69 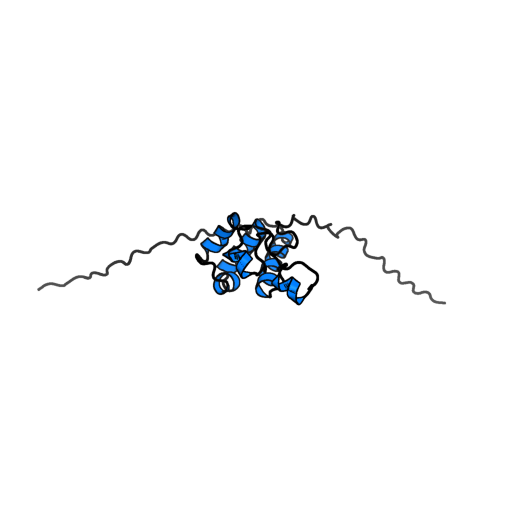102 ILE A O 1
ATOM 811 N N . LEU A 1 103 ? -2.909 7.982 4.757 1.00 94.06 103 LEU A N 1
ATOM 812 C CA . LEU A 1 103 ? -1.522 8.444 4.891 1.00 94.06 103 LEU A CA 1
ATOM 813 C C . LEU A 1 103 ? -1.369 9.733 5.709 1.00 94.06 103 LEU A C 1
ATOM 815 O O . LEU A 1 103 ? -0.250 10.076 6.105 1.00 94.06 103 LEU A O 1
ATOM 819 N N . GLY A 1 104 ? -2.462 10.469 5.924 1.00 93.06 104 GLY A N 1
ATOM 820 C CA . GLY A 1 104 ? -2.450 11.801 6.534 1.00 93.06 104 GLY A CA 1
ATOM 821 C C . GLY A 1 104 ? -3.008 11.871 7.954 1.00 93.06 104 GLY A C 1
ATOM 822 O O . GLY A 1 104 ? -2.716 12.837 8.659 1.00 93.06 104 GLY A O 1
ATOM 823 N N . THR A 1 105 ? -3.781 10.876 8.396 1.00 95.56 105 THR A N 1
ATOM 824 C CA . THR A 1 105 ? -4.404 10.866 9.731 1.00 95.56 105 THR A CA 1
ATOM 825 C C . THR A 1 105 ? -3.710 9.890 10.674 1.00 95.56 105 THR A C 1
ATOM 827 O O . THR A 1 105 ? -3.053 8.941 10.245 1.00 95.56 105 THR A O 1
ATOM 830 N N . LYS A 1 106 ? -3.843 10.108 11.986 1.00 94.75 106 LYS A N 1
ATOM 831 C CA . LYS A 1 106 ? -3.249 9.213 12.988 1.00 94.75 106 LYS A CA 1
ATOM 832 C C . LYS A 1 106 ? -3.923 7.840 12.959 1.00 94.75 106 LYS A C 1
ATOM 834 O O . LYS A 1 106 ? -3.245 6.818 13.057 1.00 94.75 106 LYS A O 1
ATOM 839 N N . GLU A 1 107 ? -5.240 7.828 12.807 1.00 94.81 107 GLU A N 1
ATOM 840 C CA . GLU A 1 107 ? -6.079 6.639 12.694 1.00 94.81 107 GLU A CA 1
ATOM 841 C C . GLU A 1 107 ? -5.715 5.853 11.431 1.00 94.81 107 GLU A C 1
ATOM 843 O O . GLU A 1 107 ? -5.428 4.661 11.515 1.00 94.81 107 GLU A O 1
ATOM 848 N N . GLY A 1 108 ? -5.609 6.538 10.288 1.00 95.81 108 GLY A N 1
ATOM 849 C CA . GLY A 1 108 ? -5.176 5.956 9.020 1.00 95.81 108 GLY A CA 1
ATOM 850 C C . GLY A 1 108 ? -3.773 5.360 9.086 1.00 95.81 108 GLY A C 1
ATOM 851 O O . GLY A 1 108 ? -3.576 4.219 8.683 1.00 95.81 108 GLY A O 1
ATOM 852 N N . ILE A 1 109 ? -2.813 6.078 9.677 1.00 95.38 109 ILE A N 1
ATOM 853 C CA . ILE A 1 109 ? -1.441 5.585 9.863 1.00 95.38 109 ILE A CA 1
ATOM 854 C C . ILE A 1 109 ? -1.415 4.338 10.754 1.00 95.38 109 ILE A C 1
ATOM 856 O O . ILE A 1 109 ? -0.649 3.411 10.498 1.00 95.38 109 ILE A O 1
ATOM 860 N N . THR A 1 110 ? -2.251 4.307 11.792 1.00 94.69 110 THR A N 1
ATOM 861 C CA . THR A 1 110 ? -2.365 3.157 12.698 1.00 94.69 110 THR A CA 1
ATOM 862 C C . THR A 1 110 ? -2.947 1.945 11.969 1.00 94.69 110 THR A C 1
ATOM 864 O O . THR A 1 110 ? -2.396 0.852 12.073 1.00 94.69 110 THR A O 1
ATOM 867 N N . ALA A 1 111 ? -4.002 2.143 11.177 1.00 96.19 111 ALA A N 1
ATOM 868 C CA . ALA A 1 111 ? -4.585 1.090 10.351 1.00 96.19 111 ALA A CA 1
ATOM 869 C C . ALA A 1 111 ? -3.623 0.611 9.255 1.00 96.19 111 ALA A C 1
ATOM 871 O O . ALA A 1 111 ? -3.515 -0.587 9.012 1.00 96.19 111 ALA A O 1
ATOM 872 N N . LEU A 1 112 ? -2.867 1.520 8.631 1.00 96.00 112 LEU A N 1
ATOM 873 C CA . LEU A 1 112 ? -1.840 1.165 7.656 1.00 96.00 112 LEU A CA 1
ATOM 874 C C . LEU A 1 112 ? -0.735 0.328 8.298 1.00 96.00 112 LEU A C 1
ATOM 876 O O . LEU A 1 112 ? -0.324 -0.673 7.728 1.00 96.00 112 LEU A O 1
ATOM 880 N N . ALA A 1 113 ? -0.271 0.706 9.487 1.00 93.88 113 ALA A N 1
ATOM 881 C CA . ALA A 1 113 ? 0.711 -0.069 10.233 1.00 93.88 113 ALA A CA 1
ATOM 882 C C . ALA A 1 113 ? 0.240 -1.520 10.457 1.00 93.88 113 ALA A C 1
ATOM 884 O O . ALA A 1 113 ? 0.972 -2.458 10.145 1.00 93.88 113 ALA A O 1
ATOM 885 N N . GLU A 1 114 ? -0.996 -1.702 10.923 1.00 94.19 114 GLU A N 1
ATOM 886 C CA . GLU A 1 114 ? -1.597 -3.025 11.138 1.00 94.19 114 GLU A CA 1
ATOM 887 C C . GLU A 1 114 ? -1.810 -3.798 9.823 1.00 94.19 114 GLU A C 1
ATOM 889 O O . GLU A 1 114 ? -1.521 -4.996 9.742 1.00 94.19 114 GLU A O 1
ATOM 894 N N . PHE A 1 115 ? -2.229 -3.115 8.756 1.00 95.12 115 PHE A N 1
ATOM 895 C CA . PHE A 1 115 ? -2.327 -3.701 7.421 1.00 95.12 115 PHE A CA 1
ATOM 896 C C . PHE A 1 115 ? -0.967 -4.215 6.929 1.00 95.12 115 PHE A C 1
ATOM 898 O O . PHE A 1 115 ? -0.879 -5.347 6.463 1.00 95.12 115 PHE A O 1
ATOM 905 N N . LEU A 1 116 ? 0.113 -3.435 7.050 1.00 93.12 116 LEU A N 1
ATOM 906 C CA . LEU A 1 116 ? 1.451 -3.847 6.600 1.00 93.12 116 LEU A CA 1
ATOM 907 C C . LEU A 1 116 ? 2.016 -5.008 7.419 1.00 93.12 116 LEU A C 1
ATOM 909 O O . LEU A 1 116 ? 2.664 -5.895 6.863 1.00 93.12 116 LEU A O 1
ATOM 913 N N . GLU A 1 117 ? 1.755 -5.016 8.724 1.00 90.75 117 GLU A N 1
ATOM 914 C CA . GLU A 1 117 ? 2.163 -6.091 9.630 1.00 90.75 117 GLU A CA 1
ATOM 915 C C . GLU A 1 117 ? 1.501 -7.424 9.254 1.00 90.75 117 GLU A C 1
ATOM 917 O O . GLU A 1 117 ? 2.168 -8.455 9.186 1.00 90.75 117 GLU A O 1
ATOM 922 N N . THR A 1 118 ? 0.202 -7.399 8.955 1.00 91.88 118 THR A N 1
ATOM 923 C CA . THR A 1 118 ? -0.590 -8.608 8.681 1.00 91.88 118 THR A CA 1
ATOM 924 C C . THR A 1 118 ? -0.501 -9.087 7.233 1.00 91.88 118 THR A C 1
ATOM 926 O O . THR A 1 118 ? -0.493 -10.293 6.987 1.00 91.88 118 THR A O 1
ATOM 929 N N . SER A 1 119 ? -0.415 -8.169 6.268 1.00 93.06 119 SER A N 1
ATOM 930 C CA . SER A 1 119 ? -0.370 -8.496 4.835 1.00 93.06 119 SER A CA 1
ATOM 931 C C . SER A 1 119 ? 1.044 -8.759 4.323 1.00 93.06 119 SER A C 1
ATOM 933 O O . SER A 1 119 ? 1.238 -9.551 3.402 1.00 93.06 119 SER A O 1
ATOM 935 N N . GLY A 1 120 ? 2.052 -8.085 4.887 1.00 90.94 120 GLY A N 1
ATOM 936 C CA . GLY A 1 120 ? 3.383 -8.042 4.293 1.00 90.94 120 GLY A CA 1
ATOM 937 C C . GLY A 1 120 ? 3.462 -7.259 2.984 1.00 90.94 120 GLY A C 1
ATOM 938 O O . GLY A 1 120 ? 4.448 -7.409 2.252 1.00 90.94 120 GLY A O 1
ATOM 939 N N . ALA A 1 121 ? 2.456 -6.436 2.677 1.00 91.69 121 ALA A N 1
ATOM 940 C CA . ALA A 1 121 ? 2.516 -5.504 1.563 1.00 91.69 121 ALA A CA 1
ATOM 941 C C . ALA A 1 121 ? 3.760 -4.603 1.673 1.00 91.69 121 ALA A C 1
ATOM 943 O O . ALA A 1 121 ? 4.287 -4.352 2.760 1.00 91.69 121 ALA A O 1
ATOM 944 N N . PHE A 1 122 ? 4.265 -4.151 0.523 1.00 89.81 122 PHE A N 1
ATOM 945 C CA . PHE A 1 122 ? 5.489 -3.345 0.403 1.00 89.81 122 PHE A CA 1
ATOM 946 C C . PHE A 1 122 ? 6.785 -4.016 0.882 1.00 89.81 122 PHE A C 1
ATOM 948 O O . PHE A 1 122 ? 7.805 -3.344 1.043 1.00 89.81 122 PHE A O 1
ATOM 955 N N . THR A 1 123 ? 6.783 -5.332 1.092 1.00 88.12 123 THR A N 1
ATOM 956 C CA . THR A 1 123 ? 8.006 -6.127 1.252 1.00 88.12 123 THR A CA 1
ATOM 957 C C . THR A 1 123 ? 8.413 -6.734 -0.089 1.00 88.12 123 THR A C 1
ATOM 959 O O . THR A 1 123 ? 7.559 -7.021 -0.922 1.00 88.12 123 THR A O 1
ATOM 962 N N . LYS A 1 124 ? 9.711 -7.006 -0.285 1.00 85.38 124 LYS A N 1
ATOM 963 C CA . LYS A 1 124 ? 10.213 -7.643 -1.519 1.00 85.38 124 LYS A CA 1
ATOM 964 C C . LYS A 1 124 ? 9.538 -8.993 -1.818 1.00 85.38 124 LYS A C 1
ATOM 966 O O . LYS A 1 124 ? 9.463 -9.403 -2.967 1.00 85.38 124 LYS A O 1
ATOM 971 N N . THR A 1 125 ? 9.072 -9.702 -0.791 1.00 84.75 125 THR A N 1
ATOM 972 C CA . THR A 1 125 ? 8.447 -11.025 -0.925 1.00 84.75 125 THR A CA 1
ATOM 973 C C . THR A 1 125 ? 6.920 -10.985 -0.951 1.00 84.75 125 THR A C 1
ATOM 975 O O . THR A 1 125 ? 6.313 -12.031 -1.171 1.00 84.75 125 THR A O 1
ATOM 978 N N . GLY A 1 126 ? 6.296 -9.833 -0.673 1.00 84.62 126 GLY A N 1
ATOM 979 C CA . GLY A 1 126 ? 4.845 -9.718 -0.489 1.00 84.62 126 GLY A CA 1
ATOM 980 C C . GLY A 1 126 ? 4.304 -10.553 0.678 1.00 84.62 126 GLY A C 1
ATOM 981 O O . GLY A 1 126 ? 3.157 -10.986 0.639 1.00 84.62 126 GLY A O 1
ATOM 982 N N . LYS A 1 127 ? 5.146 -10.853 1.677 1.00 86.00 127 LYS A N 1
ATOM 983 C CA . LYS A 1 127 ? 4.801 -11.676 2.847 1.00 86.00 127 LYS A CA 1
ATOM 984 C C . LYS A 1 127 ? 5.236 -10.977 4.132 1.00 86.00 127 LYS A C 1
ATOM 986 O O . LYS A 1 127 ? 6.270 -10.303 4.109 1.00 86.00 127 LYS A O 1
ATOM 991 N N . PRO A 1 128 ? 4.510 -11.157 5.253 1.00 85.56 128 PRO A N 1
ATOM 992 C CA . PRO A 1 128 ? 4.899 -10.576 6.531 1.00 85.56 128 PRO A CA 1
ATOM 993 C C . PRO A 1 128 ? 6.343 -10.933 6.875 1.00 85.56 128 PRO A C 1
ATOM 995 O O . PRO A 1 128 ? 6.777 -12.080 6.708 1.00 85.56 128 PRO A O 1
ATOM 998 N N . ARG A 1 129 ? 7.112 -9.938 7.326 1.00 74.50 129 ARG A N 1
ATOM 999 C CA . ARG A 1 129 ? 8.484 -10.184 7.772 1.00 74.50 129 ARG A CA 1
ATOM 1000 C C . ARG A 1 129 ? 8.446 -11.059 9.017 1.00 74.50 129 ARG A C 1
ATOM 1002 O O . ARG A 1 129 ? 7.681 -10.800 9.941 1.00 74.50 129 ARG A O 1
ATOM 1009 N N . ARG A 1 130 ? 9.297 -12.086 9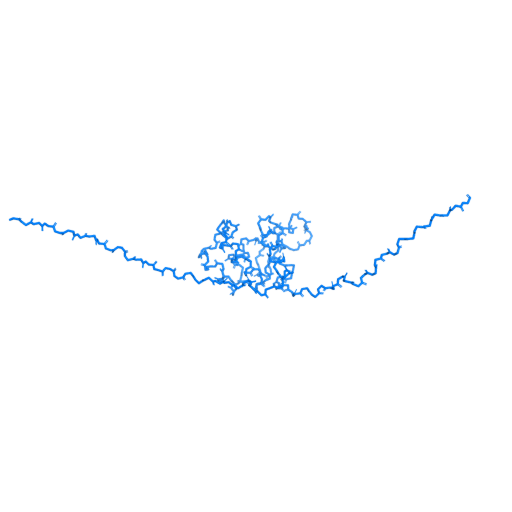.044 1.00 72.75 130 ARG A N 1
ATOM 1010 C CA . ARG A 1 130 ? 9.544 -12.831 10.281 1.00 72.75 130 ARG A CA 1
ATOM 1011 C C . ARG A 1 130 ? 10.199 -11.883 11.291 1.00 72.75 130 ARG A C 1
ATOM 1013 O O . ARG A 1 130 ? 10.982 -11.030 10.859 1.00 72.75 130 ARG A O 1
ATOM 1020 N N . PRO A 1 131 ? 9.911 -12.028 12.594 1.00 69.12 131 PRO A N 1
ATOM 1021 C CA . PRO A 1 131 ? 10.669 -11.339 13.627 1.00 69.12 131 PRO A CA 1
ATOM 1022 C C . PRO A 1 131 ? 12.164 -11.572 13.400 1.00 69.12 131 PRO A C 1
ATOM 1024 O O . PRO A 1 131 ? 12.582 -12.699 13.129 1.00 69.12 131 PRO A O 1
ATOM 1027 N N . LEU A 1 132 ? 12.950 -10.496 13.429 1.00 62.47 132 LEU A N 1
ATOM 1028 C CA . LEU A 1 132 ? 14.400 -10.612 13.367 1.00 62.47 132 LEU A CA 1
ATOM 1029 C C . LEU A 1 132 ? 14.873 -11.141 14.721 1.00 62.47 132 LEU A C 1
ATOM 1031 O O . LEU A 1 132 ? 14.769 -10.430 15.721 1.00 62.47 132 LEU A O 1
ATOM 1035 N N . ASP A 1 133 ? 15.405 -12.360 14.738 1.00 63.62 133 ASP A N 1
ATOM 1036 C CA . ASP A 1 133 ? 16.267 -12.834 15.821 1.00 63.62 133 ASP A CA 1
ATOM 1037 C C . ASP A 1 133 ? 17.611 -12.111 15.669 1.00 63.62 133 ASP A C 1
ATOM 1039 O O . ASP A 1 133 ? 18.562 -12.635 15.088 1.00 63.62 133 ASP A O 1
ATOM 1043 N N . LEU A 1 134 ? 17.648 -10.835 16.067 1.00 60.81 134 LEU A N 1
ATOM 1044 C CA . LEU A 1 134 ? 18.884 -10.063 16.047 1.00 60.81 134 LEU A CA 1
ATOM 1045 C C . LEU A 1 134 ? 19.855 -10.684 17.059 1.00 60.81 134 LEU A C 1
ATOM 1047 O O . LEU A 1 134 ? 19.443 -10.912 18.201 1.00 60.81 134 LEU A O 1
ATOM 1051 N N . PRO A 1 135 ? 21.118 -10.946 16.676 1.00 59.97 135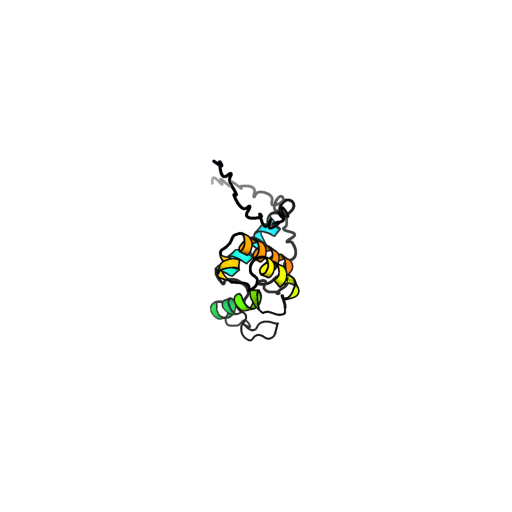 PRO A N 1
ATOM 1052 C CA . PRO A 1 135 ? 22.133 -11.272 17.659 1.00 59.97 135 PRO A CA 1
ATOM 1053 C C . PRO A 1 135 ? 22.246 -10.094 18.625 1.00 59.97 135 PRO A C 1
ATOM 1055 O O . PRO A 1 135 ? 22.275 -8.929 18.220 1.00 59.97 135 PRO A O 1
ATOM 1058 N N . PHE A 1 136 ? 22.235 -10.410 19.912 1.00 57.94 136 PHE A N 1
ATOM 1059 C CA . PHE A 1 136 ? 22.482 -9.433 20.950 1.00 57.94 136 PHE A CA 1
ATOM 1060 C C . PHE A 1 136 ? 23.998 -9.151 20.933 1.00 57.94 136 PHE A C 1
ATOM 1062 O O . PHE A 1 136 ? 24.785 -10.048 21.202 1.00 57.94 136 PHE A O 1
ATOM 1069 N N . PHE A 1 137 ? 24.412 -7.930 20.588 1.00 64.81 137 PHE A N 1
ATOM 1070 C CA . PHE A 1 137 ? 25.823 -7.514 20.478 1.00 64.81 137 PHE A CA 1
ATOM 1071 C C . PHE A 1 137 ? 26.512 -7.273 21.850 1.00 64.81 137 PHE A C 1
ATOM 1073 O O . PHE A 1 137 ? 27.382 -6.422 21.955 1.00 64.81 137 PHE A O 1
ATOM 1080 N N . GLU A 1 138 ? 26.117 -7.970 22.923 1.00 62.00 138 GLU A N 1
ATOM 1081 C CA . GLU A 1 138 ? 26.724 -7.819 24.269 1.00 62.00 138 GLU A CA 1
ATOM 1082 C C . GLU A 1 138 ? 28.087 -8.519 24.362 1.00 62.00 138 GLU A C 1
ATOM 1084 O O . GLU A 1 138 ? 28.837 -8.232 25.287 1.00 62.00 138 GLU A O 1
ATOM 1089 N N . ASP A 1 139 ? 28.413 -9.400 23.409 1.00 61.69 139 ASP A N 1
ATOM 1090 C CA . ASP A 1 139 ? 29.589 -10.278 23.467 1.00 61.69 139 ASP A CA 1
ATOM 1091 C C . ASP A 1 139 ? 30.722 -9.871 22.501 1.00 61.69 139 ASP A C 1
ATOM 1093 O O . ASP A 1 139 ? 31.636 -10.660 22.262 1.00 61.69 139 ASP A O 1
ATOM 1097 N N . GLU A 1 140 ? 30.675 -8.679 21.894 1.00 60.88 140 GLU A N 1
ATOM 1098 C CA . GLU A 1 140 ? 31.858 -8.168 21.190 1.00 60.88 140 GLU A CA 1
ATOM 1099 C C . GLU A 1 140 ? 32.836 -7.624 22.236 1.00 60.88 140 GLU A C 1
ATOM 1101 O O . GLU A 1 140 ? 32.581 -6.581 22.838 1.00 60.88 140 GLU A O 1
ATOM 1106 N N . ASP A 1 141 ? 33.929 -8.358 22.478 1.00 70.69 141 ASP A N 1
ATOM 1107 C CA . ASP A 1 141 ? 35.033 -7.894 23.318 1.00 70.69 141 ASP A CA 1
ATOM 1108 C C . ASP A 1 141 ? 35.468 -6.499 22.842 1.00 70.69 141 ASP A C 1
ATOM 1110 O O . ASP A 1 141 ? 35.790 -6.300 21.664 1.00 70.69 141 ASP A O 1
ATOM 1114 N N . GLU A 1 142 ? 35.442 -5.524 23.755 1.00 68.88 142 GLU A N 1
ATOM 1115 C CA . GLU A 1 142 ? 35.947 -4.178 23.492 1.00 68.88 142 GLU A CA 1
ATOM 1116 C C . GLU A 1 142 ? 37.403 -4.323 23.016 1.00 68.88 142 GLU A C 1
ATOM 1118 O O . GLU A 1 142 ? 38.177 -5.028 23.673 1.00 68.88 142 GLU A O 1
ATOM 1123 N N . PRO A 1 143 ? 37.787 -3.756 21.856 1.00 69.62 143 PRO A N 1
ATOM 1124 C CA . PRO A 1 143 ? 39.152 -3.902 21.375 1.00 69.62 143 PRO A CA 1
ATOM 1125 C C . PRO A 1 143 ? 40.102 -3.367 22.446 1.00 69.62 143 PRO A C 1
ATOM 1127 O O . PRO A 1 143 ? 39.948 -2.232 22.890 1.00 69.62 143 PRO A O 1
ATOM 1130 N N . GLU A 1 144 ? 41.068 -4.186 22.871 1.00 65.50 144 GLU A N 1
ATOM 1131 C CA . GLU A 1 144 ? 42.144 -3.710 23.736 1.00 65.50 144 GLU A CA 1
ATOM 1132 C C . GLU A 1 144 ? 42.845 -2.557 23.009 1.00 65.50 144 GLU A C 1
ATOM 1134 O O . GLU A 1 144 ? 43.454 -2.758 21.953 1.00 65.50 144 GLU A O 1
ATOM 1139 N N . ASP A 1 145 ? 42.730 -1.346 23.557 1.00 61.03 145 ASP A N 1
ATOM 1140 C CA . ASP A 1 145 ? 43.518 -0.193 23.138 1.00 61.03 145 ASP A CA 1
ATOM 1141 C C . ASP A 1 145 ? 44.998 -0.541 23.354 1.00 61.03 145 ASP A C 1
ATOM 1143 O O . ASP A 1 145 ? 45.536 -0.446 24.459 1.00 61.03 145 ASP A O 1
ATOM 1147 N N . SER A 1 146 ? 45.667 -1.024 22.305 1.00 63.16 146 SER A N 1
ATOM 1148 C CA . SER A 1 146 ? 47.111 -1.219 22.333 1.00 63.16 146 SER A CA 1
ATOM 1149 C C . SER A 1 146 ? 47.777 0.143 22.145 1.00 63.16 146 SER A C 1
ATOM 1151 O O . SER A 1 146 ? 48.113 0.529 21.021 1.00 63.16 146 SER A O 1
ATOM 1153 N N . ASP A 1 147 ? 47.955 0.878 23.240 1.00 64.69 147 ASP A N 1
ATOM 1154 C CA . ASP A 1 147 ? 48.891 2.001 23.307 1.00 64.69 147 ASP A CA 1
ATOM 1155 C C . ASP A 1 147 ? 50.326 1.448 23.163 1.00 64.69 147 ASP A C 1
ATOM 1157 O O . ASP A 1 147 ? 51.040 1.220 24.141 1.00 64.69 147 ASP A O 1
ATOM 1161 N N . ASP A 1 148 ? 50.744 1.158 21.927 1.00 66.00 148 ASP A N 1
ATOM 1162 C CA . ASP A 1 148 ? 52.144 0.889 21.585 1.00 66.00 148 ASP A CA 1
ATOM 1163 C C . ASP A 1 148 ? 52.883 2.232 21.467 1.00 66.00 148 ASP A C 1
ATOM 1165 O O . ASP A 1 148 ? 53.150 2.740 20.379 1.00 66.00 148 ASP A O 1
ATOM 1169 N N . ASP A 1 149 ? 53.198 2.835 22.615 1.00 64.44 149 ASP A N 1
ATOM 1170 C CA . ASP A 1 149 ? 54.218 3.883 22.713 1.00 64.44 149 ASP A CA 1
ATOM 1171 C C . ASP A 1 149 ? 55.610 3.229 22.618 1.00 64.44 149 ASP A C 1
ATOM 1173 O O . ASP A 1 149 ? 56.337 3.067 23.603 1.00 64.44 149 ASP A O 1
ATOM 1177 N N . GLY A 1 150 ? 55.981 2.810 21.408 1.00 57.91 150 GLY A N 1
ATOM 1178 C CA . GLY A 1 150 ? 57.330 2.357 21.083 1.00 57.91 150 GLY A CA 1
ATOM 1179 C C . GLY A 1 150 ? 58.317 3.526 21.003 1.00 57.91 150 GLY A C 1
ATOM 1180 O O . GLY A 1 150 ? 58.533 4.084 19.928 1.00 57.91 150 GLY A O 1
ATOM 1181 N N . ASP A 1 151 ? 58.933 3.881 22.133 1.00 64.88 151 ASP A N 1
ATOM 1182 C CA . ASP A 1 151 ? 60.145 4.715 22.205 1.00 64.88 151 ASP A CA 1
ATOM 1183 C C . ASP A 1 151 ? 61.356 3.944 21.641 1.00 64.88 151 ASP A C 1
ATOM 1185 O O . ASP A 1 151 ? 61.642 2.817 22.062 1.00 64.88 151 ASP A O 1
ATOM 1189 N N . GLY A 1 152 ? 62.062 4.547 20.678 1.00 58.25 152 GLY A N 1
ATOM 1190 C CA . GLY A 1 152 ? 63.271 4.009 20.048 1.00 58.25 152 GLY A CA 1
ATOM 1191 C C . GLY A 1 152 ? 64.149 5.090 19.434 1.00 58.25 152 GLY A C 1
ATOM 1192 O O . GLY A 1 152 ? 63.637 5.847 18.579 1.00 58.25 152 GLY A O 1
#

Foldseek 3Di:
DDDDDDDDDDDDDPDPDDDPPPVPVDDDVQLVVVLVVQLVCLLVVNFPALSNCVVPPVVDQQADPQGRRHGDSCCVQQPRPLQPVLNVLQCVQPVRNDPCRLNPDPSSSVSSSSSCQCQVPSPPVRHHDDRDPDPDPPPDPDPPPPPPPDDD